Protein AF-A0A8C1PNN3-F1 (afdb_monomer_lite)

Sequence (81 aa):
LFFYRAYIYLLLFHFVLSIENDSALVLGLITEELKKMREAVIQNRLVLDILTLGKRGVSKMLGFLCHFDTVLKHVPMKSHC

Secondary structure (DSSP, 8-state):
-HHHHHHHHHHHHHHHHHHHHHHHHHHHHHHHHHHHHHHHHHHHHHHHHHHTGGGTHHHHHHT------GGGGG-SS----

Radius of gyration: 24.15 Å; chains: 1; bounding box: 48×19×65 Å

pLDDT: mean 77.0, std 16.36, range [42.44, 94.81]

Organism: Cyprinus carpio (NCBI:txid7962)

Structure (mmCIF, N/CA/C/O backbone):
data_AF-A0A8C1PNN3-F1
#
_entry.id   AF-A0A8C1PNN3-F1
#
loop_
_atom_site.group_PDB
_atom_site.id
_atom_site.type_symbol
_atom_site.label_atom_id
_atom_site.label_alt_id
_atom_site.label_comp_id
_atom_site.label_asym_id
_atom_site.label_entity_id
_atom_site.label_seq_id
_atom_site.pdbx_PDB_ins_code
_atom_site.Cartn_x
_atom_site.Cartn_y
_atom_site.Cartn_z
_atom_site.occupancy
_atom_site.B_iso_or_equiv
_atom_site.auth_seq_id
_atom_site.auth_comp_id
_atom_site.auth_asym_id
_atom_site.auth_atom_id
_atom_site.pdbx_PDB_model_num
ATOM 1 N N . LEU A 1 1 ? 29.993 1.803 -37.104 1.00 66.81 1 LEU A N 1
ATOM 2 C CA . LEU A 1 1 ? 30.270 2.026 -35.661 1.00 66.81 1 LEU A CA 1
ATOM 3 C C . LEU A 1 1 ? 29.370 3.102 -35.035 1.00 66.81 1 LEU A C 1
ATOM 5 O O . LEU A 1 1 ? 28.724 2.811 -34.039 1.00 66.81 1 LEU A O 1
ATOM 9 N N . PHE A 1 2 ? 29.276 4.307 -35.617 1.00 80.38 2 PHE A N 1
ATOM 10 C CA . PHE A 1 2 ? 28.423 5.400 -35.108 1.00 80.38 2 PHE A CA 1
ATOM 11 C C . PHE A 1 2 ? 26.930 5.025 -35.030 1.00 80.38 2 PHE A C 1
ATOM 13 O O . PHE A 1 2 ? 26.327 5.128 -33.969 1.00 80.38 2 PHE A O 1
ATOM 20 N N . PHE A 1 3 ? 26.372 4.472 -36.114 1.00 80.50 3 PHE A N 1
ATOM 21 C CA . PHE A 1 3 ? 24.987 3.978 -36.146 1.00 80.50 3 PHE A CA 1
ATOM 22 C C . PHE A 1 3 ? 24.704 2.896 -35.096 1.00 80.50 3 PHE A C 1
ATOM 24 O O . PHE A 1 3 ? 23.652 2.898 -34.470 1.00 80.50 3 PHE A O 1
ATOM 31 N N . TYR A 1 4 ? 25.672 2.011 -34.851 1.00 86.00 4 TYR A N 1
ATOM 32 C CA . TYR A 1 4 ? 25.538 0.939 -33.865 1.00 86.00 4 TYR A CA 1
ATOM 33 C C . TYR A 1 4 ? 25.516 1.489 -32.432 1.00 86.00 4 TYR A C 1
ATOM 35 O O . TYR A 1 4 ? 24.738 1.036 -31.601 1.00 86.00 4 TYR A O 1
ATOM 43 N N . ARG A 1 5 ? 26.323 2.522 -32.152 1.00 87.12 5 ARG A N 1
ATOM 44 C CA . ARG A 1 5 ? 26.283 3.241 -30.872 1.00 87.12 5 ARG A CA 1
ATOM 45 C C . ARG A 1 5 ? 24.952 3.959 -30.668 1.00 87.12 5 ARG A C 1
ATOM 47 O O . ARG A 1 5 ? 24.355 3.800 -29.612 1.00 87.12 5 ARG A O 1
ATOM 54 N N . ALA A 1 6 ? 24.472 4.696 -31.670 1.00 88.19 6 ALA A N 1
ATOM 55 C CA . ALA A 1 6 ? 23.182 5.385 -31.594 1.00 88.19 6 ALA A CA 1
ATOM 56 C C . ALA A 1 6 ? 22.022 4.407 -31.335 1.00 88.19 6 ALA A C 1
ATOM 58 O O . ALA A 1 6 ? 21.166 4.677 -30.498 1.00 88.19 6 ALA A O 1
ATOM 59 N N . TYR A 1 7 ? 22.045 3.240 -31.986 1.00 91.56 7 TYR A N 1
ATOM 60 C CA . TYR A 1 7 ? 21.057 2.185 -31.769 1.00 91.56 7 TYR A CA 1
ATOM 61 C C . TYR A 1 7 ? 21.086 1.633 -30.336 1.00 91.56 7 TYR A C 1
ATOM 63 O O . TYR A 1 7 ? 20.036 1.492 -29.715 1.00 91.56 7 TYR A O 1
ATOM 71 N N . ILE A 1 8 ? 22.277 1.388 -29.774 1.00 92.25 8 ILE A N 1
ATOM 72 C CA . ILE A 1 8 ? 22.420 0.934 -28.381 1.00 92.25 8 ILE A CA 1
ATOM 73 C C . ILE A 1 8 ? 21.858 1.971 -27.400 1.00 92.25 8 ILE A C 1
ATOM 75 O O . ILE A 1 8 ? 21.133 1.598 -26.480 1.00 92.25 8 ILE A O 1
ATOM 79 N N . TYR A 1 9 ? 22.147 3.262 -27.593 1.00 92.19 9 TYR A N 1
ATOM 80 C CA . TYR A 1 9 ? 21.609 4.313 -26.721 1.00 92.19 9 TYR A CA 1
ATOM 81 C C . TYR A 1 9 ? 20.087 4.428 -26.819 1.00 92.19 9 TYR A C 1
ATOM 83 O O . TYR A 1 9 ? 19.428 4.593 -25.795 1.00 92.19 9 TYR A O 1
ATOM 91 N N . LEU A 1 10 ? 19.525 4.293 -28.022 1.00 94.19 10 LEU A N 1
ATOM 92 C CA . LEU A 1 10 ? 18.078 4.316 -28.229 1.00 94.19 10 LEU A CA 1
ATOM 93 C C . LEU A 1 10 ? 17.391 3.124 -27.545 1.00 94.19 10 LEU A C 1
ATOM 95 O O . LEU A 1 10 ? 16.378 3.302 -26.871 1.00 94.19 10 LEU A O 1
ATOM 99 N N . LEU A 1 11 ? 17.968 1.924 -27.675 1.00 93.88 11 LEU A N 1
ATOM 100 C CA . LEU A 1 11 ? 17.464 0.714 -27.024 1.00 93.88 11 LEU A CA 1
ATOM 101 C C . LEU A 1 11 ? 17.509 0.846 -25.495 1.00 93.88 11 LEU A C 1
ATOM 103 O O . LEU A 1 11 ? 16.532 0.540 -24.815 1.00 93.88 11 LEU A O 1
ATOM 107 N N . LEU A 1 12 ? 18.631 1.337 -24.961 1.00 94.12 12 LEU A N 1
ATOM 108 C CA . LEU A 1 12 ? 18.807 1.548 -23.527 1.00 94.12 12 LEU A CA 1
ATOM 109 C C . LEU A 1 12 ? 17.801 2.572 -22.992 1.00 94.12 12 LEU A C 1
ATOM 111 O O . LEU A 1 12 ? 17.169 2.332 -21.968 1.00 94.12 12 LEU A O 1
ATOM 115 N N . PHE A 1 13 ? 17.615 3.686 -23.702 1.00 93.56 13 PHE A N 1
ATOM 116 C CA . PHE A 1 13 ? 16.663 4.726 -23.324 1.00 93.56 13 PHE A CA 1
ATOM 117 C C . PHE A 1 13 ? 15.225 4.195 -23.282 1.00 93.56 13 PHE A C 1
ATOM 119 O O . PHE A 1 13 ? 14.517 4.411 -22.302 1.00 93.56 13 PHE A O 1
ATOM 126 N N . HIS A 1 14 ? 14.819 3.431 -24.298 1.00 93.38 14 HIS A N 1
ATOM 127 C CA . HIS A 1 14 ? 13.497 2.811 -24.328 1.00 93.38 14 HIS A CA 1
ATOM 128 C C . HIS A 1 14 ? 13.295 1.824 -23.168 1.00 93.38 14 HIS A C 1
ATOM 130 O O . HIS A 1 14 ? 12.228 1.784 -22.560 1.00 93.38 14 HIS A O 1
ATOM 136 N N . PHE A 1 15 ? 14.322 1.040 -22.832 1.00 94.81 15 PHE A N 1
ATOM 137 C CA . PHE A 1 15 ? 14.256 0.092 -21.721 1.00 94.81 15 PHE A CA 1
ATOM 138 C C . PHE A 1 15 ? 14.113 0.796 -20.366 1.00 94.81 15 PHE A C 1
ATOM 140 O O . PHE A 1 15 ? 13.294 0.387 -19.546 1.00 94.81 15 PHE A O 1
ATOM 147 N N . VAL A 1 16 ? 14.854 1.888 -20.152 1.00 94.12 16 VAL A N 1
ATOM 148 C CA . VAL A 1 16 ? 14.748 2.699 -18.929 1.00 94.12 16 VAL A CA 1
ATOM 149 C C . VAL A 1 16 ? 13.347 3.296 -18.789 1.00 94.12 16 VAL A C 1
ATOM 151 O O . VAL A 1 16 ? 12.745 3.161 -17.727 1.00 94.12 16 VAL A O 1
ATOM 154 N N . LEU A 1 17 ? 12.797 3.874 -19.862 1.00 93.12 17 LEU A N 1
ATOM 155 C CA . LEU A 1 17 ? 11.439 4.427 -19.845 1.00 93.12 17 LEU A CA 1
ATOM 156 C C . LEU A 1 17 ? 10.371 3.358 -19.585 1.00 93.12 17 LEU A C 1
ATOM 158 O O . LEU A 1 17 ? 9.416 3.615 -18.856 1.00 93.12 17 LEU A O 1
ATOM 162 N N . SER A 1 18 ? 10.534 2.159 -20.151 1.00 93.31 18 SER A N 1
ATOM 163 C CA . SER A 1 18 ? 9.614 1.044 -19.902 1.00 93.31 18 SER A CA 1
ATOM 164 C C . SER A 1 18 ? 9.616 0.648 -18.427 1.00 93.31 18 SER A C 1
ATOM 166 O O . SER A 1 18 ? 8.552 0.530 -17.832 1.00 93.31 18 SER A O 1
ATOM 168 N N . ILE A 1 19 ? 10.797 0.504 -17.815 1.00 92.88 19 ILE A N 1
ATOM 169 C CA . ILE A 1 19 ? 10.911 0.157 -16.391 1.00 92.88 19 ILE A CA 1
ATOM 170 C C . ILE A 1 19 ? 10.294 1.243 -15.509 1.00 92.88 19 ILE A C 1
ATOM 172 O O . ILE A 1 19 ? 9.577 0.928 -14.559 1.00 92.88 19 ILE A O 1
ATOM 176 N N . GLU A 1 20 ? 10.565 2.514 -15.802 1.00 91.81 20 GLU A N 1
ATOM 177 C CA . GLU A 1 20 ? 9.994 3.629 -15.045 1.00 91.81 20 GLU A CA 1
ATOM 178 C C . GLU A 1 20 ? 8.462 3.601 -15.111 1.00 91.81 20 GLU A C 1
ATOM 180 O O . GLU A 1 20 ? 7.798 3.628 -14.075 1.00 91.81 20 GLU A O 1
ATOM 185 N N . ASN A 1 21 ? 7.898 3.443 -16.309 1.00 91.56 21 ASN A N 1
ATOM 186 C CA . ASN A 1 21 ? 6.454 3.387 -16.501 1.00 91.56 21 ASN A CA 1
ATOM 187 C C . ASN A 1 21 ? 5.810 2.177 -15.801 1.00 91.56 21 ASN A C 1
ATOM 189 O O . ASN A 1 21 ? 4.813 2.326 -15.090 1.00 91.56 21 ASN A O 1
ATOM 193 N N . ASP A 1 22 ? 6.399 0.991 -15.949 1.00 93.12 22 ASP A N 1
ATOM 194 C CA . ASP A 1 22 ? 5.881 -0.235 -15.337 1.00 93.12 22 ASP A CA 1
ATOM 195 C C . ASP A 1 22 ? 5.967 -0.167 -13.806 1.00 93.12 22 ASP A C 1
ATOM 197 O O . ASP A 1 22 ? 5.023 -0.534 -13.102 1.00 93.12 22 ASP A O 1
ATOM 201 N N . SER A 1 23 ? 7.068 0.368 -13.269 1.00 91.00 23 SER A N 1
ATOM 202 C CA . SER A 1 23 ? 7.231 0.544 -11.824 1.00 91.00 23 SER A CA 1
ATOM 203 C C . SER A 1 23 ? 6.252 1.571 -11.251 1.00 91.00 23 SER A C 1
ATOM 205 O O . SER A 1 23 ? 5.667 1.315 -10.197 1.00 91.00 23 SER A O 1
ATOM 207 N N . ALA A 1 24 ? 5.996 2.678 -11.956 1.00 90.81 24 ALA A N 1
ATOM 208 C CA . ALA A 1 24 ? 5.004 3.673 -11.555 1.00 90.81 24 ALA A CA 1
ATOM 209 C C . ALA A 1 24 ? 3.584 3.086 -11.528 1.00 90.81 24 ALA A C 1
ATOM 211 O O . ALA A 1 24 ? 2.834 3.320 -10.576 1.00 90.81 24 ALA A O 1
ATOM 212 N N . LEU A 1 25 ? 3.230 2.271 -12.527 1.00 93.94 25 LEU A N 1
ATOM 213 C CA . LEU A 1 25 ? 1.940 1.584 -12.581 1.00 93.94 25 LEU A CA 1
ATOM 214 C C . LEU A 1 25 ? 1.771 0.607 -11.411 1.00 93.94 25 LEU A C 1
ATOM 216 O O . LEU A 1 25 ? 0.743 0.625 -10.731 1.00 93.94 25 LEU A 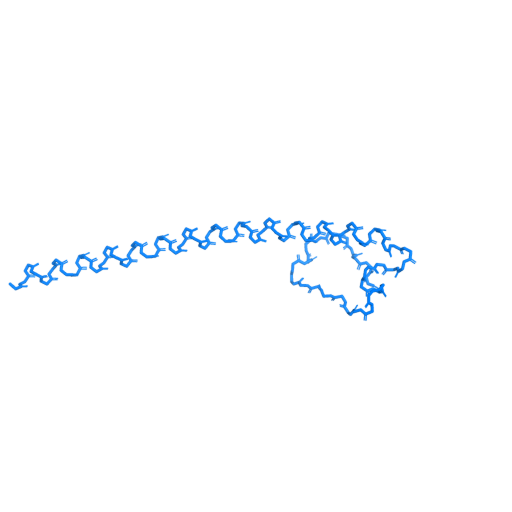O 1
ATOM 220 N N . VAL A 1 26 ? 2.790 -0.209 -11.133 1.00 93.75 26 VAL A N 1
ATOM 221 C CA . VAL A 1 26 ? 2.770 -1.162 -10.012 1.00 93.75 26 VAL A CA 1
ATOM 222 C C . VAL A 1 26 ? 2.667 -0.434 -8.670 1.00 93.75 26 VAL A C 1
ATOM 224 O O . VAL A 1 26 ? 1.861 -0.824 -7.825 1.00 93.75 26 VAL A O 1
ATOM 227 N N . LEU A 1 27 ? 3.421 0.650 -8.478 1.00 91.69 27 LEU A N 1
ATOM 228 C CA . LEU A 1 27 ? 3.338 1.491 -7.280 1.00 91.69 27 LEU A CA 1
ATOM 229 C C . LEU A 1 27 ? 1.942 2.094 -7.094 1.00 91.69 27 LEU A C 1
ATOM 231 O O . LEU A 1 27 ? 1.430 2.103 -5.971 1.00 91.69 27 LEU A O 1
ATOM 235 N N . GLY A 1 28 ? 1.307 2.549 -8.175 1.00 92.50 28 GLY A N 1
ATOM 236 C CA . GLY A 1 28 ? -0.070 3.039 -8.148 1.00 92.50 28 GLY A CA 1
ATOM 237 C C . GLY A 1 28 ? -1.053 1.968 -7.674 1.00 92.50 28 GLY A C 1
ATOM 238 O O . GLY A 1 28 ? -1.822 2.206 -6.742 1.00 92.50 28 GLY A O 1
ATOM 239 N N . LEU A 1 29 ? -0.972 0.760 -8.242 1.00 93.19 29 LEU A N 1
ATOM 240 C CA . LEU A 1 29 ? -1.828 -0.364 -7.849 1.00 93.19 29 LEU A CA 1
ATOM 241 C C . LEU A 1 29 ? -1.619 -0.774 -6.385 1.00 93.19 29 LEU A C 1
ATOM 243 O O . LEU A 1 29 ? -2.591 -0.931 -5.649 1.00 93.19 29 LEU A O 1
ATOM 247 N N . ILE A 1 30 ? -0.364 -0.897 -5.938 1.00 91.75 30 ILE A N 1
ATOM 248 C CA . ILE A 1 30 ? -0.044 -1.225 -4.540 1.00 91.75 30 ILE A CA 1
ATOM 249 C C . ILE A 1 30 ? -0.605 -0.156 -3.598 1.00 91.75 30 ILE A C 1
ATOM 251 O O . ILE A 1 30 ? -1.163 -0.485 -2.553 1.00 91.75 30 ILE A O 1
ATOM 255 N N . THR A 1 31 ? -0.488 1.121 -3.963 1.00 91.06 31 THR A N 1
ATOM 256 C CA . THR A 1 31 ? -0.984 2.231 -3.140 1.00 91.06 31 THR A CA 1
ATOM 257 C C . THR A 1 31 ? -2.503 2.177 -2.978 1.00 91.06 31 THR A C 1
ATOM 259 O O . THR A 1 31 ? -3.002 2.326 -1.860 1.00 91.06 31 THR A O 1
ATOM 262 N N . GLU A 1 32 ? -3.240 1.910 -4.057 1.00 90.75 32 GLU A N 1
ATOM 263 C CA . GLU A 1 32 ? -4.700 1.767 -4.009 1.00 90.75 32 GLU A CA 1
ATOM 264 C C . GLU A 1 32 ? -5.138 0.555 -3.175 1.00 90.75 32 GLU A C 1
ATOM 266 O O . GLU A 1 32 ? -6.041 0.666 -2.342 1.00 90.75 32 GLU A O 1
ATOM 271 N N . GLU A 1 33 ? -4.469 -0.591 -3.318 1.00 89.50 33 GLU A N 1
ATOM 272 C CA . GLU A 1 33 ? -4.779 -1.773 -2.507 1.00 89.50 33 GLU A CA 1
ATOM 273 C C . GLU A 1 33 ? -4.464 -1.548 -1.021 1.00 89.50 33 GLU A C 1
ATOM 275 O O . GLU A 1 33 ? -5.293 -1.849 -0.158 1.00 89.50 33 GLU A O 1
ATOM 280 N N . LEU A 1 34 ? -3.330 -0.918 -0.693 1.00 85.88 34 LEU A N 1
ATOM 281 C CA . LEU A 1 34 ? -3.000 -0.549 0.688 1.00 85.88 34 LEU A CA 1
ATOM 282 C C . LEU A 1 34 ? -4.016 0.431 1.286 1.00 85.88 34 LEU A C 1
ATOM 284 O O . LEU A 1 34 ? -4.315 0.353 2.482 1.00 85.88 34 LEU A O 1
ATOM 288 N N . LYS A 1 35 ? -4.570 1.339 0.478 1.00 85.19 35 LYS A N 1
ATOM 289 C CA . LYS A 1 35 ? -5.627 2.260 0.911 1.00 85.19 35 LYS A CA 1
ATOM 290 C C . LYS A 1 35 ? -6.919 1.512 1.248 1.00 85.19 35 LYS A C 1
ATOM 292 O O . LYS A 1 35 ? -7.470 1.729 2.327 1.00 85.19 35 LYS A O 1
ATOM 297 N N . LYS A 1 36 ? -7.354 0.576 0.399 1.00 87.81 36 LYS A N 1
ATOM 298 C CA . LYS A 1 36 ? -8.528 -0.275 0.674 1.00 87.81 36 LYS A CA 1
ATOM 299 C C . LYS A 1 36 ? -8.325 -1.139 1.919 1.00 87.81 36 LYS A C 1
ATOM 301 O O . LYS A 1 36 ? -9.194 -1.193 2.788 1.00 87.81 36 LYS A O 1
ATOM 306 N N . MET A 1 37 ? -7.158 -1.778 2.047 1.00 86.06 37 MET A N 1
ATOM 307 C CA . MET A 1 37 ? -6.820 -2.582 3.228 1.00 86.06 37 MET A CA 1
ATOM 308 C C . MET A 1 37 ? -6.835 -1.736 4.502 1.00 86.06 37 MET A C 1
ATOM 310 O O . MET A 1 37 ? -7.367 -2.165 5.525 1.00 86.06 37 MET A O 1
ATOM 314 N N . ARG A 1 38 ? -6.299 -0.513 4.442 1.00 83.00 38 ARG A N 1
ATOM 315 C CA . ARG A 1 38 ? -6.327 0.441 5.554 1.00 83.00 38 ARG A CA 1
ATOM 316 C C . ARG A 1 38 ? -7.753 0.759 5.997 1.00 83.00 38 ARG A C 1
ATOM 318 O O . ARG A 1 38 ? -8.030 0.706 7.193 1.00 83.00 38 ARG A O 1
ATOM 325 N N . GLU A 1 39 ? -8.645 1.084 5.067 1.00 86.25 39 GLU A N 1
ATOM 326 C CA . GLU A 1 39 ? -10.048 1.384 5.381 1.00 86.25 39 GLU A CA 1
ATOM 327 C C . GLU A 1 39 ? -10.742 0.183 6.042 1.00 86.25 39 GLU A C 1
ATOM 329 O O . GLU A 1 39 ? -11.393 0.343 7.077 1.00 86.25 39 GLU A O 1
ATOM 334 N N . ALA A 1 40 ? -10.510 -1.028 5.527 1.00 85.75 40 ALA A N 1
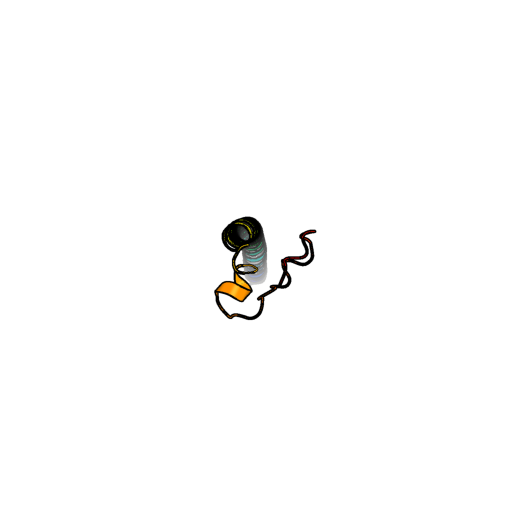ATOM 335 C CA . ALA A 1 40 ? -11.038 -2.259 6.113 1.00 85.75 40 ALA A CA 1
ATOM 336 C C . ALA A 1 40 ? -10.503 -2.516 7.536 1.00 85.75 40 ALA A C 1
ATOM 338 O O . ALA A 1 40 ? -11.268 -2.865 8.436 1.00 85.75 40 ALA A O 1
ATOM 339 N N . VAL A 1 41 ? -9.205 -2.302 7.781 1.00 84.94 41 VAL A N 1
ATOM 3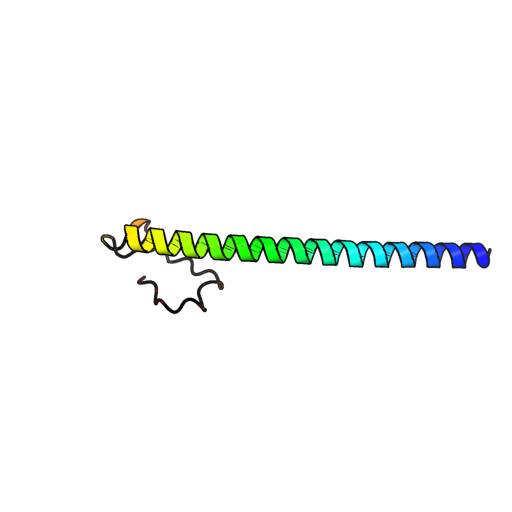40 C CA . VAL A 1 41 ? -8.603 -2.448 9.120 1.00 84.94 41 VAL A CA 1
ATOM 341 C C . VAL A 1 41 ? -9.192 -1.440 10.108 1.00 84.94 41 VAL A C 1
ATOM 343 O O . VAL A 1 41 ? -9.486 -1.809 11.247 1.00 84.94 41 VAL A O 1
ATOM 346 N N . ILE A 1 42 ? -9.415 -0.191 9.687 1.00 83.38 42 ILE A N 1
ATOM 347 C CA . ILE A 1 42 ? -10.058 0.829 10.528 1.00 83.38 42 ILE A CA 1
ATOM 348 C C . ILE A 1 42 ? -11.490 0.409 10.870 1.00 83.38 42 ILE A C 1
ATOM 350 O O . ILE A 1 42 ? -11.869 0.446 12.040 1.00 83.38 42 ILE A O 1
ATOM 354 N N . GLN A 1 43 ? -12.277 -0.028 9.885 1.00 83.88 43 GLN A N 1
ATOM 355 C CA . GLN A 1 43 ? -13.644 -0.500 10.123 1.00 83.88 43 GLN A CA 1
ATOM 356 C C . GLN A 1 43 ? -13.676 -1.697 11.079 1.00 83.88 43 GLN A C 1
ATOM 358 O O . GLN A 1 43 ? -14.431 -1.685 12.052 1.00 83.88 43 GLN A O 1
ATOM 363 N N . ASN A 1 44 ? -12.801 -2.683 10.872 1.00 85.31 44 ASN A N 1
ATOM 364 C CA . ASN A 1 44 ? -12.665 -3.828 11.772 1.00 85.31 44 ASN A CA 1
ATOM 365 C C . ASN A 1 44 ? -12.316 -3.381 13.191 1.00 85.31 44 ASN A C 1
ATOM 367 O O . ASN A 1 44 ? -12.880 -3.888 14.160 1.00 85.31 44 ASN A O 1
ATOM 371 N N . ARG A 1 45 ? -11.418 -2.400 13.328 1.00 78.62 45 ARG A N 1
ATOM 372 C CA . ARG A 1 45 ? -11.047 -1.870 14.635 1.00 78.62 45 ARG A CA 1
ATOM 373 C C . ARG A 1 45 ? -12.222 -1.187 15.331 1.00 78.62 45 ARG A C 1
ATOM 375 O O . ARG A 1 45 ? -12.431 -1.442 16.512 1.00 78.62 45 ARG A O 1
ATOM 382 N N . LEU A 1 46 ? -13.001 -0.385 14.609 1.00 79.81 46 LEU A N 1
ATOM 383 C CA . LEU A 1 46 ? -14.193 0.270 15.152 1.00 79.81 46 LEU A CA 1
ATOM 384 C C . LEU A 1 46 ? -15.225 -0.753 15.635 1.00 79.81 46 LEU A C 1
ATOM 386 O O . LEU A 1 46 ? -15.735 -0.630 16.746 1.00 79.81 46 LEU A O 1
ATOM 390 N N . VAL A 1 47 ? -15.492 -1.793 14.841 1.00 84.75 47 VAL A N 1
ATOM 391 C CA . VAL A 1 47 ? -16.406 -2.876 15.234 1.00 84.75 47 VAL A CA 1
ATOM 392 C C . VAL A 1 47 ? -15.893 -3.592 16.481 1.00 84.75 47 VAL A C 1
ATOM 394 O O . VAL A 1 47 ? -16.653 -3.808 17.424 1.00 84.75 47 VAL A O 1
ATOM 397 N N . LEU A 1 48 ? -14.602 -3.921 16.532 1.00 81.62 48 LEU A N 1
ATOM 398 C CA . LEU A 1 48 ? -14.010 -4.558 17.705 1.00 81.62 48 LEU A CA 1
ATOM 399 C C . LEU A 1 48 ? -14.067 -3.648 18.944 1.00 81.62 48 LEU A C 1
ATOM 401 O O . LEU A 1 48 ? -14.341 -4.136 20.039 1.00 81.62 48 LEU A O 1
ATOM 405 N N . ASP A 1 49 ? -13.857 -2.338 18.802 1.00 77.75 49 ASP A N 1
ATOM 406 C CA . ASP A 1 49 ? -13.986 -1.386 19.912 1.00 77.75 49 ASP A CA 1
ATOM 407 C C . ASP A 1 49 ? -15.440 -1.301 20.408 1.00 77.75 49 ASP A C 1
ATOM 409 O O . ASP A 1 49 ? -15.652 -1.307 21.620 1.00 77.75 49 ASP A O 1
ATOM 413 N N . ILE A 1 50 ? -16.439 -1.353 19.515 1.00 81.38 50 ILE A N 1
ATOM 414 C CA . ILE A 1 50 ? -17.865 -1.455 19.886 1.00 81.38 50 ILE A CA 1
ATOM 415 C C . ILE A 1 50 ? -18.132 -2.745 20.675 1.00 81.38 50 ILE A C 1
ATOM 417 O O . ILE A 1 50 ? -18.716 -2.703 21.760 1.00 81.38 50 ILE A O 1
ATOM 421 N N . LEU A 1 51 ? -17.660 -3.892 20.179 1.00 79.75 51 LEU A N 1
ATOM 422 C CA . LEU A 1 51 ? -17.836 -5.190 20.845 1.00 79.75 51 LEU A CA 1
ATOM 423 C C . LEU A 1 51 ? -17.127 -5.266 22.206 1.00 79.75 51 LEU A C 1
ATOM 425 O O . LEU A 1 51 ? -17.510 -6.052 23.072 1.00 79.75 51 LEU A O 1
ATOM 429 N N . THR A 1 52 ? -16.101 -4.444 22.415 1.00 77.12 52 THR A N 1
ATOM 430 C CA . THR A 1 52 ? -15.291 -4.417 23.639 1.00 77.12 52 THR A CA 1
ATOM 431 C C . THR A 1 52 ? -15.535 -3.173 24.495 1.00 77.12 52 THR A C 1
ATOM 433 O O . THR A 1 52 ? -14.790 -2.935 25.450 1.00 77.12 52 THR A O 1
ATOM 436 N N . LEU A 1 53 ? -16.615 -2.418 24.244 1.00 72.50 53 LEU A N 1
ATOM 437 C CA . LEU A 1 53 ? -17.016 -1.252 25.047 1.00 72.50 53 LEU A CA 1
ATOM 438 C C . LEU A 1 53 ? -17.094 -1.581 26.545 1.00 72.50 53 LEU A C 1
ATOM 440 O O . LEU A 1 53 ? -16.584 -0.827 27.373 1.00 72.50 53 LEU A O 1
ATOM 444 N N . GLY A 1 54 ? -17.622 -2.760 26.896 1.00 68.19 54 GLY A N 1
ATOM 445 C CA . GLY A 1 54 ? -17.682 -3.244 28.283 1.00 68.19 54 GLY A CA 1
ATOM 446 C C . GLY A 1 54 ? -16.313 -3.476 28.943 1.00 68.19 54 GLY A C 1
ATOM 447 O O . GLY A 1 54 ? -16.222 -3.553 30.164 1.00 68.19 54 GLY A O 1
ATOM 448 N N . LYS A 1 55 ? -15.234 -3.546 28.154 1.00 68.44 55 LYS A N 1
ATOM 449 C CA . LYS A 1 55 ? -13.840 -3.707 28.600 1.00 68.44 55 LYS A CA 1
ATOM 450 C C . LYS A 1 55 ? -12.977 -2.467 28.327 1.00 68.44 55 LYS A C 1
ATOM 452 O O . LYS A 1 55 ? -11.754 -2.556 28.412 1.00 68.44 55 LYS A O 1
ATOM 457 N N . ARG A 1 56 ? -13.605 -1.307 28.064 1.00 67.62 56 ARG A N 1
ATOM 458 C CA . ARG A 1 56 ? -12.947 -0.034 27.700 1.00 67.62 56 ARG A CA 1
ATOM 459 C C . ARG A 1 56 ? -12.121 -0.121 26.402 1.00 67.62 56 ARG A C 1
ATOM 461 O O . ARG A 1 56 ? -11.026 0.430 26.331 1.00 67.62 56 ARG A O 1
ATOM 468 N N . GLY A 1 57 ? -12.646 -0.819 25.394 1.00 68.50 57 GLY A N 1
ATOM 469 C CA . GLY A 1 57 ? -12.036 -0.930 24.067 1.00 68.50 57 GLY A CA 1
ATOM 470 C C . GLY A 1 57 ? -11.001 -2.052 23.944 1.00 68.50 57 GLY A C 1
ATOM 471 O O . GLY A 1 57 ? -10.547 -2.647 24.930 1.00 68.50 57 GLY A O 1
ATOM 472 N N . VAL A 1 58 ? -10.597 -2.345 22.709 1.00 70.25 58 VAL A N 1
ATOM 473 C CA . VAL A 1 58 ? -9.782 -3.527 22.379 1.00 70.25 58 VAL A CA 1
ATOM 474 C C . VAL A 1 58 ? -8.381 -3.421 22.970 1.00 70.25 58 VAL A C 1
ATOM 476 O O . VAL A 1 58 ? -7.806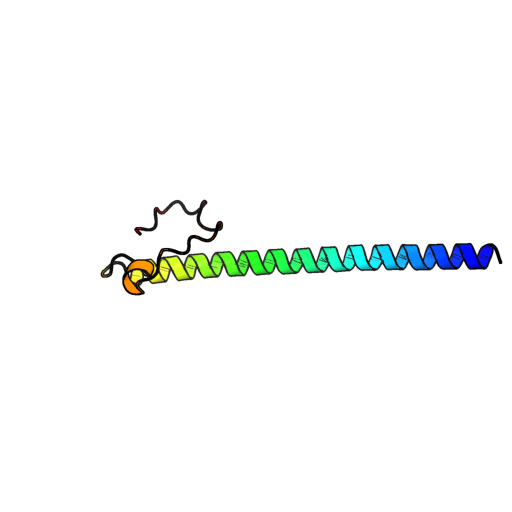 -4.423 23.383 1.00 70.25 58 VAL A O 1
ATOM 479 N N . SER A 1 59 ? -7.823 -2.211 23.052 1.00 67.25 59 SER A N 1
ATOM 480 C CA . SER A 1 59 ? -6.468 -2.022 23.587 1.00 67.25 59 SER A CA 1
ATOM 481 C C . SER A 1 59 ? -6.386 -2.376 25.066 1.00 67.25 59 SER A C 1
ATOM 483 O O . SER A 1 59 ? -5.466 -3.065 25.498 1.00 67.25 59 SER A O 1
ATOM 485 N N . LYS A 1 60 ? -7.392 -1.951 25.835 1.00 66.25 60 LYS A N 1
ATOM 486 C CA . LYS A 1 60 ? -7.475 -2.222 27.267 1.00 66.25 60 LYS A CA 1
ATOM 487 C C . LYS A 1 60 ? -7.866 -3.672 27.544 1.00 66.25 60 LYS A C 1
ATOM 489 O O . LYS A 1 60 ? -7.375 -4.249 28.508 1.00 66.25 60 LYS A O 1
ATOM 494 N N . MET A 1 61 ? -8.667 -4.278 26.663 1.00 67.56 61 MET A N 1
ATOM 495 C CA . MET A 1 61 ? -8.964 -5.711 26.705 1.00 67.56 61 MET A CA 1
ATOM 496 C C . MET A 1 61 ? -7.728 -6.585 26.445 1.00 67.56 61 MET A C 1
ATOM 498 O O . MET A 1 61 ? -7.575 -7.605 27.112 1.00 67.56 61 MET A O 1
ATOM 502 N N . LEU A 1 62 ? -6.875 -6.222 25.484 1.00 68.44 62 LEU A N 1
ATOM 503 C CA . LEU A 1 62 ? -5.696 -7.016 25.116 1.00 68.44 62 LEU A CA 1
ATOM 504 C C . LEU A 1 62 ? -4.438 -6.666 25.932 1.00 68.44 62 LEU A C 1
ATOM 506 O O . LEU A 1 62 ? -3.410 -7.307 25.753 1.00 68.44 62 LEU A O 1
ATOM 510 N N . GLY A 1 63 ? -4.497 -5.662 26.814 1.00 64.12 63 GLY A N 1
ATOM 511 C CA . GLY A 1 63 ? -3.363 -5.255 27.652 1.00 64.12 63 GLY A CA 1
ATOM 512 C C . GLY A 1 63 ? -2.217 -4.575 26.890 1.00 64.12 63 GLY A C 1
ATOM 513 O O . GLY A 1 63 ? -1.139 -4.398 27.449 1.00 64.12 63 GLY A O 1
ATOM 514 N N . PHE A 1 64 ? -2.439 -4.176 25.634 1.00 67.75 64 PHE A N 1
ATOM 515 C CA . PHE A 1 64 ? -1.455 -3.464 24.818 1.00 67.75 64 PHE A CA 1
ATOM 516 C C . PHE A 1 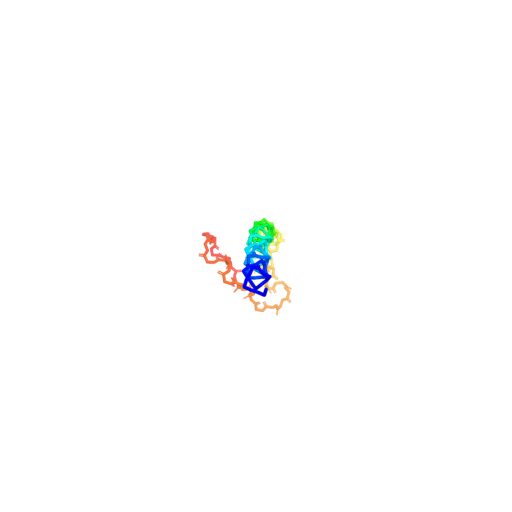64 ? -1.686 -1.947 24.861 1.00 67.75 64 PHE A C 1
ATOM 518 O O . PHE A 1 64 ? -2.825 -1.474 24.924 1.00 67.75 64 PHE A O 1
ATOM 525 N N . LEU A 1 65 ? -0.599 -1.173 24.759 1.00 59.16 65 LEU A N 1
ATOM 526 C CA . LEU A 1 65 ? -0.660 0.252 24.422 1.00 59.16 65 LEU A CA 1
ATOM 527 C C . LEU A 1 65 ? -1.323 0.413 23.050 1.00 59.16 65 LEU A C 1
ATOM 529 O O . LEU A 1 65 ? -1.050 -0.359 22.127 1.00 59.16 65 LEU A O 1
ATOM 533 N N . CYS A 1 66 ? -2.203 1.405 22.924 1.00 60.53 66 CYS A N 1
ATOM 534 C CA . CYS A 1 66 ? -2.896 1.683 21.675 1.00 60.53 66 CYS A CA 1
ATOM 535 C C . CYS A 1 66 ? -1.874 1.964 20.573 1.00 60.53 66 CYS A C 1
ATOM 537 O O . CYS A 1 66 ? -1.202 2.993 20.589 1.00 60.53 66 CYS A O 1
ATOM 539 N N . HIS A 1 67 ? -1.757 1.042 19.617 1.00 59.47 67 HIS A N 1
ATOM 540 C CA . HIS A 1 67 ? -0.947 1.244 18.424 1.00 59.47 67 HIS A CA 1
ATOM 541 C C . HIS A 1 67 ? -1.743 2.128 17.469 1.00 59.47 67 HIS A C 1
ATOM 543 O O . HIS A 1 67 ? -2.424 1.657 16.559 1.00 59.47 67 HIS A O 1
ATOM 549 N N . PHE A 1 68 ? -1.699 3.433 17.735 1.00 56.72 68 PHE A N 1
ATOM 550 C CA . PHE A 1 68 ? -2.089 4.431 16.757 1.00 56.72 68 PHE A CA 1
ATOM 551 C C . PHE A 1 68 ? -0.975 4.516 15.739 1.00 56.72 68 PHE A C 1
ATOM 553 O O . PHE A 1 68 ? -0.028 5.289 15.874 1.00 56.72 68 PHE A O 1
ATOM 560 N N . ASP A 1 69 ? -1.097 3.696 14.710 1.00 53.56 69 ASP A N 1
ATOM 561 C CA . ASP A 1 69 ? -0.383 3.980 13.489 1.00 53.56 69 ASP A CA 1
ATOM 562 C C . ASP A 1 69 ? -0.791 5.393 13.014 1.00 53.56 69 ASP A C 1
ATOM 564 O O . ASP A 1 69 ? -1.905 5.864 13.288 1.00 53.56 69 ASP A O 1
ATOM 568 N N . THR A 1 70 ? 0.100 6.092 12.310 1.00 52.53 70 THR A N 1
ATOM 569 C CA . THR A 1 70 ? -0.083 7.478 11.798 1.00 52.53 70 THR A CA 1
ATOM 570 C C . THR A 1 70 ? -1.384 7.699 10.994 1.00 52.53 70 THR A C 1
ATOM 572 O O . THR A 1 70 ? -1.781 8.826 10.706 1.00 52.53 70 THR A O 1
ATOM 575 N N . VAL A 1 71 ? -2.064 6.596 10.695 1.00 46.84 71 VAL A N 1
ATOM 576 C CA . VAL A 1 71 ? -3.337 6.345 10.026 1.00 46.84 71 VAL A CA 1
ATOM 577 C C . VAL A 1 71 ? -4.588 6.903 10.726 1.00 46.84 71 VAL A C 1
ATOM 579 O O . VAL A 1 71 ? -5.516 7.324 10.039 1.00 46.84 71 VAL A O 1
ATOM 582 N N . LEU A 1 72 ? -4.655 6.928 12.060 1.00 50.69 72 LEU A N 1
ATOM 583 C CA . LEU A 1 72 ? -5.906 7.228 12.791 1.00 50.69 72 LEU A CA 1
ATOM 584 C C . LEU A 1 72 ? -6.154 8.723 13.075 1.00 50.69 72 LEU A C 1
ATOM 586 O O . LEU A 1 72 ? -7.181 9.071 13.652 1.00 50.69 72 LEU A O 1
ATOM 590 N N . LYS A 1 73 ? -5.269 9.630 12.633 1.00 48.62 73 LYS A N 1
ATOM 591 C CA . LYS A 1 73 ? -5.403 11.083 12.882 1.00 48.62 73 LYS A CA 1
ATOM 592 C C . LYS A 1 73 ? -6.648 11.734 12.253 1.00 48.62 73 LYS A C 1
ATOM 594 O O . LYS A 1 73 ? -7.030 12.814 12.688 1.00 48.62 73 LYS A O 1
ATOM 599 N N . HIS A 1 74 ? -7.272 11.101 11.257 1.00 43.00 74 HIS A N 1
ATOM 600 C CA . HIS A 1 74 ? -8.430 11.647 10.533 1.00 43.00 74 HIS A CA 1
ATOM 601 C C . HIS A 1 74 ? -9.786 11.053 10.940 1.00 43.00 74 HIS A C 1
ATOM 603 O O . HIS A 1 74 ? -10.809 11.469 10.400 1.00 43.00 74 HIS A O 1
ATOM 609 N N . VAL A 1 75 ? -9.829 10.105 11.881 1.00 48.47 75 VAL A N 1
ATOM 610 C CA . VAL A 1 75 ? -11.104 9.541 12.347 1.00 48.47 75 VAL A CA 1
ATOM 611 C C . VAL A 1 75 ? -11.630 10.400 13.508 1.00 48.47 75 VAL A C 1
ATOM 613 O O . VAL A 1 75 ? -10.953 10.51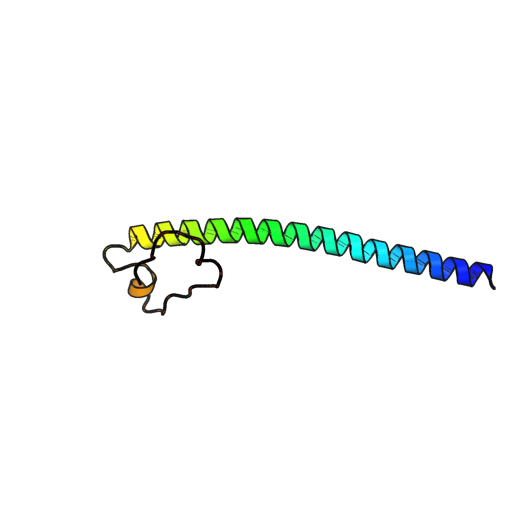1 14.528 1.00 48.47 75 VAL A O 1
ATOM 616 N N . PRO A 1 76 ? -12.827 11.015 13.398 1.00 42.44 76 PRO A N 1
ATOM 617 C CA . PRO A 1 76 ? -13.333 11.985 14.376 1.00 42.44 76 PRO A CA 1
ATOM 618 C C . PRO A 1 76 ? -13.832 11.362 15.688 1.00 42.44 76 PRO A C 1
ATOM 620 O O . PRO A 1 76 ? -14.327 12.075 16.559 1.00 42.44 76 PRO A O 1
ATOM 623 N N . MET A 1 77 ? -13.694 10.050 15.881 1.00 44.41 77 MET A N 1
ATOM 624 C CA . MET A 1 77 ? -13.922 9.451 17.190 1.00 44.41 77 MET A CA 1
ATOM 625 C C . MET A 1 77 ? -12.604 9.421 17.950 1.00 44.41 77 MET A C 1
ATOM 627 O O . MET A 1 77 ? -11.689 8.688 17.584 1.00 44.41 77 MET A O 1
ATOM 631 N N . LYS A 1 78 ? -12.534 10.192 19.044 1.00 48.06 78 LYS A N 1
ATOM 632 C CA . LYS A 1 78 ? -11.619 9.917 20.156 1.00 48.06 78 LYS A CA 1
ATOM 633 C C . LYS A 1 78 ? -11.852 8.466 20.568 1.00 48.06 78 LYS A C 1
ATOM 635 O O . LYS A 1 78 ? -12.761 8.177 21.342 1.00 48.06 78 LYS A O 1
ATOM 640 N N . SER A 1 79 ? -11.086 7.542 20.002 1.00 46.50 79 SER A N 1
ATOM 641 C CA . SER A 1 79 ? -11.052 6.171 20.479 1.00 46.50 79 SER A CA 1
ATOM 642 C C . SER A 1 79 ? -10.604 6.253 21.930 1.00 46.50 79 SER A C 1
ATOM 644 O O . SER A 1 79 ? -9.499 6.727 22.207 1.00 46.50 79 SER A O 1
ATOM 646 N N . HIS A 1 80 ? -11.494 5.871 22.839 1.00 47.00 80 HIS A N 1
ATOM 647 C CA . HIS A 1 80 ? -11.197 5.767 24.256 1.00 47.00 80 HIS A CA 1
ATOM 648 C C . HIS A 1 80 ? -10.189 4.634 24.461 1.00 47.00 80 HIS A C 1
ATOM 650 O O . HIS A 1 80 ? -10.550 3.491 24.733 1.00 47.00 80 HIS A O 1
ATOM 656 N N . CYS A 1 81 ? -8.918 4.971 24.284 1.00 45.38 81 CYS A N 1
ATOM 657 C CA . CYS A 1 81 ? -7.915 4.606 25.266 1.00 45.38 81 CYS A CA 1
ATOM 658 C C . CYS A 1 81 ? -8.192 5.490 26.507 1.00 45.38 81 CYS A C 1
ATOM 660 O O . CYS A 1 81 ? -8.217 4.933 27.622 1.00 45.38 81 CYS A O 1
#

Foldseek 3Di:
DVVVVVVVVVVVVVVVVVCVVVVVVVVVVVVVVVVVVLVVVVVVQVVQQVVCVVQLGDCSVVVHDDPPDVSCPPPPDPRGD